Protein AF-A0A942N3X7-F1 (afdb_monomer)

Mean predicted aligned error: 10.41 Å

Sequence (113 aa):
MKVINKLSQVIVMTGIITAFLSVTLFAQVEEKSNDEMVKSMTDNLKQKILLSDEQAVSVRAILSEYVSNKNATNEDLKTAQQKVENLLDNKQIMKYNILKKEWWKNLKPVSKE

Radius of gyration: 21.86 Å; Cα contacts (8 Å, |Δi|>4): 55; chains: 1; bounding box: 47×24×69 Å

Structure (mmCIF, N/CA/C/O backbone):
data_AF-A0A942N3X7-F1
#
_entry.id   AF-A0A942N3X7-F1
#
loop_
_atom_site.group_PDB
_atom_site.id
_atom_site.type_symbol
_atom_site.label_atom_id
_atom_site.label_alt_id
_atom_site.label_comp_id
_atom_site.label_asym_id
_atom_site.label_entity_id
_atom_site.label_seq_id
_atom_site.pdbx_PDB_ins_code
_atom_site.Cartn_x
_atom_site.Cartn_y
_atom_site.Cartn_z
_atom_site.occupancy
_atom_site.B_iso_or_equiv
_atom_site.auth_seq_id
_atom_site.auth_comp_id
_atom_site.auth_asym_id
_atom_site.auth_atom_id
_atom_site.pdbx_PDB_model_num
ATOM 1 N N . MET A 1 1 ? 35.285 -4.166 -55.997 1.00 50.75 1 MET A N 1
ATOM 2 C CA . MET A 1 1 ? 35.117 -3.175 -54.903 1.00 50.75 1 MET A CA 1
ATOM 3 C C . MET A 1 1 ? 33.676 -2.951 -54.408 1.00 50.75 1 MET A C 1
ATOM 5 O O . MET A 1 1 ? 33.527 -2.436 -53.314 1.00 50.75 1 MET A O 1
ATOM 9 N N . LYS A 1 2 ? 32.603 -3.346 -55.124 1.00 49.19 2 LYS A N 1
ATOM 10 C CA . LYS A 1 2 ? 31.203 -3.111 -54.677 1.00 49.19 2 LYS A CA 1
ATOM 11 C C . LYS A 1 2 ? 30.690 -4.056 -53.569 1.00 49.19 2 LYS A C 1
ATOM 13 O O . LYS A 1 2 ? 29.768 -3.696 -52.848 1.00 49.19 2 LYS A O 1
ATOM 18 N N . VAL A 1 3 ? 31.275 -5.248 -53.428 1.00 51.12 3 VAL A N 1
ATOM 19 C CA . VAL A 1 3 ? 30.812 -6.293 -52.486 1.00 51.12 3 VAL A CA 1
ATOM 20 C C . VAL A 1 3 ? 31.155 -5.952 -51.030 1.00 51.12 3 VAL A C 1
ATOM 22 O O . VAL A 1 3 ? 30.348 -6.189 -50.139 1.00 51.12 3 VAL A O 1
ATOM 25 N N . ILE A 1 4 ? 32.302 -5.304 -50.804 1.00 51.88 4 ILE A N 1
ATOM 26 C CA . ILE A 1 4 ? 32.785 -4.917 -49.468 1.00 51.88 4 ILE A CA 1
ATOM 27 C C . ILE A 1 4 ? 31.853 -3.861 -48.844 1.00 51.88 4 ILE A C 1
ATOM 29 O O . ILE A 1 4 ? 31.504 -3.963 -47.674 1.00 51.88 4 ILE A O 1
ATOM 33 N N . ASN A 1 5 ? 31.342 -2.920 -49.650 1.00 58.16 5 ASN A N 1
ATOM 34 C CA . ASN A 1 5 ? 30.383 -1.908 -49.190 1.00 58.16 5 ASN A CA 1
ATOM 35 C C . ASN A 1 5 ? 29.019 -2.500 -48.799 1.00 58.16 5 ASN A C 1
ATOM 37 O O . ASN A 1 5 ? 28.412 -2.043 -47.835 1.00 58.16 5 ASN A O 1
ATOM 41 N N . LYS A 1 6 ? 28.547 -3.533 -49.516 1.00 58.50 6 LYS A N 1
ATOM 42 C CA . LYS A 1 6 ? 27.290 -4.220 -49.178 1.00 58.50 6 LYS A CA 1
ATOM 43 C C . LYS A 1 6 ? 27.421 -5.069 -47.911 1.00 58.50 6 LYS A C 1
ATOM 45 O O . LYS A 1 6 ? 26.506 -5.059 -47.098 1.00 58.50 6 LYS A O 1
ATOM 50 N N . LEU A 1 7 ? 28.552 -5.754 -47.711 1.00 59.97 7 LEU A N 1
ATOM 51 C CA . LEU A 1 7 ? 28.810 -6.511 -46.479 1.00 59.97 7 LEU A CA 1
ATOM 52 C C . LEU A 1 7 ? 28.931 -5.595 -45.254 1.00 59.97 7 LEU A C 1
ATOM 54 O O . LEU A 1 7 ? 28.308 -5.881 -44.235 1.00 59.97 7 LEU A O 1
ATOM 58 N N . SER A 1 8 ? 29.649 -4.471 -45.362 1.00 60.78 8 SER A N 1
ATOM 59 C CA . SER A 1 8 ? 29.720 -3.485 -44.274 1.00 60.78 8 SER A CA 1
ATOM 60 C C . SER A 1 8 ? 28.352 -2.881 -43.948 1.00 60.78 8 SER A C 1
ATOM 62 O O . SER A 1 8 ? 28.025 -2.739 -42.774 1.00 60.78 8 SER A O 1
ATOM 64 N N . GLN A 1 9 ? 27.512 -2.589 -44.951 1.00 60.91 9 GLN A N 1
ATOM 65 C CA . GLN A 1 9 ? 26.136 -2.138 -44.708 1.00 60.91 9 GLN A CA 1
ATOM 66 C C . GLN A 1 9 ? 25.292 -3.189 -43.982 1.00 60.91 9 GLN A C 1
ATOM 68 O O . GLN A 1 9 ? 24.577 -2.829 -43.053 1.00 60.91 9 GLN A O 1
ATOM 73 N N . VAL A 1 10 ? 25.389 -4.468 -44.360 1.00 65.62 10 VAL A N 1
ATOM 74 C CA . VAL A 1 10 ? 24.653 -5.554 -43.692 1.00 65.62 10 VAL A CA 1
ATOM 75 C C . VAL A 1 10 ? 25.114 -5.714 -42.244 1.00 65.62 10 VAL A C 1
ATOM 77 O O . VAL A 1 10 ? 24.273 -5.787 -41.360 1.00 65.62 10 VAL A O 1
ATOM 80 N N . ILE A 1 11 ? 26.422 -5.691 -41.968 1.00 66.81 11 ILE A N 1
ATOM 81 C CA . ILE A 1 11 ? 26.953 -5.807 -40.597 1.00 66.81 11 ILE A CA 1
ATOM 82 C C . ILE A 1 11 ? 26.478 -4.643 -39.714 1.00 66.81 11 ILE A C 1
ATOM 84 O O . ILE A 1 11 ? 26.049 -4.868 -38.583 1.00 66.81 11 ILE A O 1
ATOM 88 N N . VAL A 1 12 ? 26.489 -3.412 -40.239 1.00 63.69 12 VAL A N 1
ATOM 89 C CA . VAL A 1 12 ? 25.982 -2.229 -39.523 1.00 63.69 12 VAL A CA 1
ATOM 90 C C . VAL A 1 12 ? 24.471 -2.331 -39.284 1.00 63.69 12 VAL A C 1
ATOM 92 O O . VAL A 1 12 ? 24.015 -2.054 -38.177 1.00 63.69 12 VAL A O 1
ATOM 95 N N . MET A 1 13 ? 23.691 -2.790 -40.268 1.00 60.34 13 MET A N 1
ATOM 96 C CA . MET A 1 13 ? 22.243 -2.992 -40.112 1.00 60.34 13 MET A CA 1
ATOM 97 C C . MET A 1 13 ? 21.923 -4.045 -39.044 1.00 60.34 13 MET A C 1
ATOM 99 O O . MET A 1 13 ? 21.083 -3.806 -38.179 1.00 60.34 13 MET A O 1
ATOM 103 N N . THR A 1 14 ? 22.621 -5.184 -39.063 1.00 61.59 14 THR A N 1
ATOM 104 C CA . THR A 1 14 ? 22.427 -6.259 -38.082 1.00 61.59 14 THR A CA 1
ATOM 105 C C . THR A 1 14 ? 22.821 -5.807 -36.675 1.00 61.59 14 THR A C 1
ATOM 107 O O . THR A 1 14 ? 22.115 -6.131 -35.725 1.00 61.59 14 THR A O 1
ATOM 110 N N . GLY A 1 15 ? 23.889 -5.008 -36.540 1.00 61.12 15 GLY A N 1
ATOM 111 C CA . GLY A 1 15 ? 24.311 -4.419 -35.264 1.00 61.12 15 GLY A CA 1
ATOM 112 C C . GLY A 1 15 ? 23.307 -3.420 -34.676 1.00 61.12 15 GLY A C 1
ATOM 113 O O . GLY A 1 15 ? 23.095 -3.395 -33.466 1.00 61.12 15 GLY A O 1
ATOM 114 N N . ILE A 1 16 ? 22.638 -2.625 -35.518 1.00 62.47 16 ILE A N 1
ATOM 115 C CA . ILE A 1 16 ? 21.587 -1.693 -35.073 1.00 62.47 16 ILE A CA 1
ATOM 116 C C . ILE A 1 16 ? 20.346 -2.462 -34.596 1.00 62.47 16 ILE A C 1
ATOM 118 O O . ILE A 1 16 ? 19.764 -2.115 -33.569 1.00 62.47 16 ILE A O 1
ATOM 122 N N . ILE A 1 17 ? 19.963 -3.535 -35.296 1.00 61.53 17 ILE A N 1
ATOM 123 C CA . ILE A 1 17 ? 18.806 -4.366 -34.930 1.00 61.53 17 ILE A CA 1
ATOM 124 C C . ILE A 1 17 ? 19.040 -5.081 -33.590 1.00 61.53 17 ILE A C 1
ATOM 126 O O . ILE A 1 17 ? 18.157 -5.071 -32.732 1.00 61.53 17 ILE A O 1
ATOM 130 N N . THR A 1 18 ? 20.228 -5.652 -33.362 1.00 60.66 18 THR A N 1
ATOM 131 C CA . THR A 1 18 ? 20.554 -6.299 -32.078 1.00 60.66 18 THR A CA 1
ATOM 132 C C . THR A 1 18 ? 20.656 -5.302 -30.925 1.00 60.66 18 THR A C 1
ATOM 134 O O . THR A 1 18 ? 20.185 -5.606 -29.826 1.00 60.66 18 THR A O 1
ATOM 137 N N . ALA A 1 19 ? 21.177 -4.093 -31.1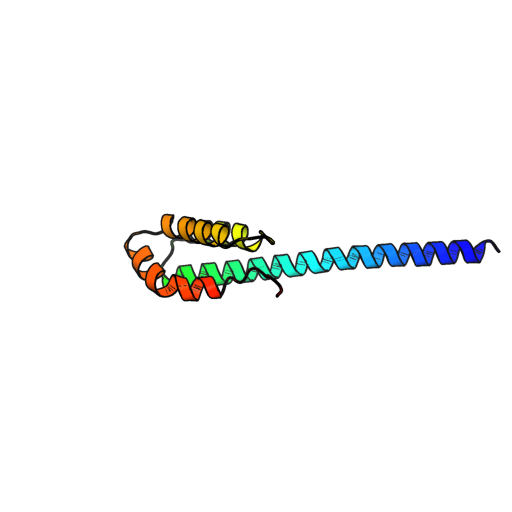59 1.00 60.19 19 ALA A N 1
ATOM 138 C CA . ALA A 1 19 ? 21.188 -3.037 -30.147 1.00 60.19 19 ALA A CA 1
ATOM 139 C C . ALA A 1 19 ? 19.758 -2.619 -29.749 1.00 60.19 19 ALA A C 1
ATOM 141 O O . ALA A 1 19 ? 19.455 -2.535 -28.558 1.00 60.19 19 ALA A O 1
ATOM 142 N N . PHE A 1 20 ? 18.851 -2.452 -30.718 1.00 58.38 20 PHE A N 1
ATOM 143 C CA . PHE A 1 20 ? 17.460 -2.063 -30.454 1.00 58.38 20 PHE A CA 1
ATOM 144 C C . PHE A 1 20 ? 16.672 -3.154 -29.704 1.00 58.38 20 PHE A C 1
ATOM 146 O O . PHE A 1 20 ? 15.932 -2.853 -28.767 1.00 58.38 20 PHE A O 1
ATOM 153 N N . LEU A 1 21 ? 16.888 -4.431 -30.046 1.00 57.69 21 LEU A N 1
ATOM 154 C CA . LEU A 1 21 ? 16.286 -5.571 -29.343 1.00 57.69 21 LEU A CA 1
ATOM 155 C C . LEU A 1 21 ? 16.704 -5.630 -27.870 1.00 57.69 21 LEU A C 1
ATOM 157 O O . LEU A 1 21 ? 15.857 -5.855 -27.006 1.00 57.69 21 LEU A O 1
ATOM 161 N N . SER A 1 22 ? 17.978 -5.369 -27.565 1.00 56.25 22 SER A N 1
ATOM 162 C CA . SER A 1 22 ? 18.468 -5.434 -26.184 1.00 56.25 22 SER A CA 1
ATOM 163 C C . SER A 1 22 ? 17.777 -4.421 -25.258 1.00 56.25 22 SER A C 1
ATOM 165 O O . SER A 1 22 ? 17.333 -4.800 -24.177 1.00 56.25 22 SER A O 1
ATOM 167 N N . VAL A 1 23 ? 17.561 -3.176 -25.704 1.00 60.19 23 VAL A N 1
ATOM 168 C CA . VAL A 1 23 ? 16.887 -2.128 -24.911 1.00 60.19 23 VAL A CA 1
ATOM 169 C C . VAL A 1 23 ? 15.439 -2.510 -24.576 1.00 60.19 23 VAL A C 1
ATOM 171 O O . VAL A 1 23 ? 14.995 -2.315 -23.445 1.00 60.19 23 VAL A O 1
ATOM 174 N N . THR A 1 24 ? 14.710 -3.104 -25.527 1.00 57.81 24 THR A N 1
ATOM 175 C CA . THR A 1 24 ? 13.306 -3.504 -25.305 1.00 57.81 24 THR A CA 1
ATOM 176 C C . THR A 1 24 ? 13.149 -4.680 -24.340 1.00 57.81 24 THR A C 1
ATOM 178 O O . THR A 1 24 ? 12.145 -4.756 -23.633 1.00 57.81 24 THR A O 1
ATOM 181 N N . LEU A 1 25 ? 14.135 -5.579 -24.274 1.00 58.88 25 LEU A N 1
ATOM 182 C CA . LEU A 1 25 ? 14.111 -6.725 -23.363 1.00 58.88 25 LEU A CA 1
ATOM 183 C C . LEU A 1 25 ? 14.347 -6.300 -21.909 1.00 58.88 25 LEU A C 1
ATOM 185 O O . LEU A 1 25 ? 13.661 -6.792 -21.017 1.00 58.88 25 LEU A O 1
ATOM 189 N N . PHE A 1 26 ? 15.258 -5.355 -21.661 1.00 60.28 26 PHE A N 1
ATOM 190 C CA . PHE A 1 26 ? 15.521 -4.871 -20.301 1.00 60.28 26 PHE A CA 1
ATOM 191 C C . PHE A 1 26 ? 14.321 -4.130 -19.695 1.00 60.28 26 PHE A C 1
ATOM 193 O O . PHE A 1 26 ? 14.022 -4.330 -18.520 1.00 60.28 26 PHE A O 1
ATOM 200 N N . ALA A 1 27 ? 13.590 -3.346 -20.496 1.00 60.28 27 ALA A N 1
ATOM 201 C CA . ALA A 1 27 ? 12.387 -2.650 -20.034 1.00 60.28 27 ALA A CA 1
ATOM 202 C C . ALA A 1 27 ? 11.275 -3.623 -19.589 1.00 60.28 27 ALA A C 1
ATOM 204 O O . ALA A 1 27 ? 10.671 -3.432 -18.537 1.00 60.28 27 ALA A O 1
ATOM 205 N N . GLN A 1 28 ? 11.051 -4.708 -20.341 1.00 61.31 28 GLN A N 1
ATOM 206 C CA . GLN A 1 28 ? 10.025 -5.710 -20.010 1.00 61.31 28 GLN A CA 1
ATOM 207 C C . GLN A 1 28 ? 10.367 -6.540 -18.764 1.00 61.31 28 GLN A C 1
ATOM 209 O O . GLN A 1 28 ? 9.469 -7.001 -18.058 1.00 61.31 28 GLN A O 1
ATOM 214 N N . VAL A 1 29 ? 11.657 -6.764 -18.496 1.00 63.19 29 VAL A N 1
ATOM 215 C CA . VAL A 1 29 ? 12.112 -7.470 -17.287 1.00 63.19 29 VAL A CA 1
ATOM 216 C C . VAL A 1 29 ? 11.896 -6.605 -16.040 1.00 63.19 29 VAL A C 1
ATOM 218 O O . VAL A 1 29 ? 11.415 -7.110 -15.027 1.00 63.19 29 VAL A O 1
ATOM 221 N N . GLU A 1 30 ? 12.192 -5.306 -16.122 1.00 65.69 30 GLU A N 1
ATOM 222 C CA . GLU A 1 30 ? 11.976 -4.348 -15.028 1.00 65.69 30 GLU A CA 1
ATOM 223 C C . GLU A 1 30 ? 10.482 -4.200 -14.688 1.00 65.69 30 GLU A C 1
ATOM 225 O O . GLU A 1 30 ? 10.099 -4.260 -13.521 1.00 65.69 30 GLU A O 1
ATOM 230 N N . GLU A 1 31 ? 9.619 -4.092 -15.702 1.00 65.56 31 GLU A N 1
ATOM 231 C CA . GLU A 1 31 ? 8.168 -3.958 -15.522 1.00 65.56 31 GLU A CA 1
ATOM 232 C C . GLU A 1 31 ? 7.542 -5.183 -14.835 1.00 65.56 31 GLU A C 1
ATOM 234 O O . GLU A 1 31 ? 6.782 -5.039 -13.875 1.00 65.56 31 GLU A O 1
ATOM 239 N N . LYS A 1 32 ? 7.919 -6.400 -15.254 1.00 71.19 32 LYS A N 1
ATOM 240 C CA . LYS A 1 32 ? 7.454 -7.644 -14.614 1.00 71.19 32 LYS A CA 1
ATOM 241 C C . LYS A 1 32 ? 7.916 -7.761 -13.164 1.00 71.19 32 LYS A C 1
ATOM 243 O O . LYS A 1 32 ? 7.129 -8.143 -12.302 1.00 71.19 32 LYS A O 1
ATOM 248 N N . SER A 1 33 ? 9.170 -7.397 -12.890 1.00 77.62 33 SER A N 1
ATOM 249 C CA . SER A 1 33 ? 9.717 -7.396 -11.529 1.00 77.62 33 SER A CA 1
ATOM 250 C C . SER A 1 33 ? 8.953 -6.433 -10.614 1.00 77.62 33 SER A C 1
ATOM 252 O O . SER A 1 33 ? 8.679 -6.757 -9.456 1.00 77.62 33 SER A O 1
ATOM 254 N N . ASN A 1 34 ? 8.585 -5.257 -11.126 1.00 84.75 34 ASN A N 1
ATOM 255 C CA . ASN A 1 34 ? 7.818 -4.273 -10.371 1.00 84.75 34 ASN A CA 1
ATOM 256 C C . ASN A 1 34 ? 6.389 -4.756 -10.085 1.00 84.75 34 ASN A C 1
ATOM 258 O O . ASN A 1 34 ? 5.922 -4.599 -8.957 1.00 84.75 34 ASN A O 1
ATOM 262 N N . ASP A 1 35 ? 5.709 -5.382 -11.052 1.00 87.69 35 ASP A N 1
ATOM 263 C CA . ASP A 1 35 ? 4.351 -5.902 -10.839 1.00 87.69 35 ASP A CA 1
ATOM 264 C C . ASP A 1 35 ? 4.311 -7.028 -9.792 1.00 87.69 35 ASP A C 1
ATOM 266 O O . ASP A 1 35 ? 3.457 -7.020 -8.902 1.00 87.69 35 ASP A O 1
ATOM 270 N N . GLU A 1 36 ? 5.268 -7.961 -9.831 1.00 90.38 36 GLU A N 1
ATOM 271 C CA . GLU A 1 36 ? 5.367 -9.032 -8.832 1.00 90.38 36 GLU A CA 1
ATOM 272 C C . GLU A 1 36 ? 5.635 -8.487 -7.423 1.00 90.38 36 GLU A C 1
ATOM 274 O O . GLU A 1 36 ? 4.987 -8.911 -6.458 1.00 90.38 36 GLU A O 1
ATOM 279 N N . MET A 1 37 ? 6.539 -7.508 -7.298 1.00 91.25 37 MET A N 1
ATOM 280 C CA . MET A 1 37 ? 6.817 -6.829 -6.030 1.00 91.25 37 MET A CA 1
ATOM 281 C C . MET A 1 37 ? 5.568 -6.115 -5.499 1.00 91.25 37 MET A C 1
ATOM 283 O O . MET A 1 37 ? 5.195 -6.303 -4.339 1.00 91.25 37 MET A O 1
ATOM 287 N N . VAL A 1 38 ? 4.898 -5.321 -6.341 1.00 94.31 38 VAL A N 1
ATOM 288 C CA . VAL A 1 38 ? 3.688 -4.572 -5.970 1.00 94.31 38 VAL A CA 1
ATOM 289 C C . VAL A 1 38 ? 2.566 -5.520 -5.550 1.00 94.31 38 VAL A C 1
ATOM 291 O O . VAL A 1 38 ? 1.912 -5.289 -4.527 1.00 94.31 38 VAL A O 1
ATOM 294 N N . LYS A 1 39 ? 2.369 -6.620 -6.282 1.00 94.75 39 LYS A N 1
ATOM 295 C CA . LYS A 1 39 ? 1.405 -7.662 -5.922 1.00 94.75 39 LYS A CA 1
ATOM 296 C C . LYS A 1 39 ? 1.722 -8.266 -4.554 1.00 94.75 39 LYS A C 1
ATOM 298 O O . LYS A 1 39 ? 0.858 -8.267 -3.684 1.00 94.75 39 LYS A O 1
ATOM 303 N N 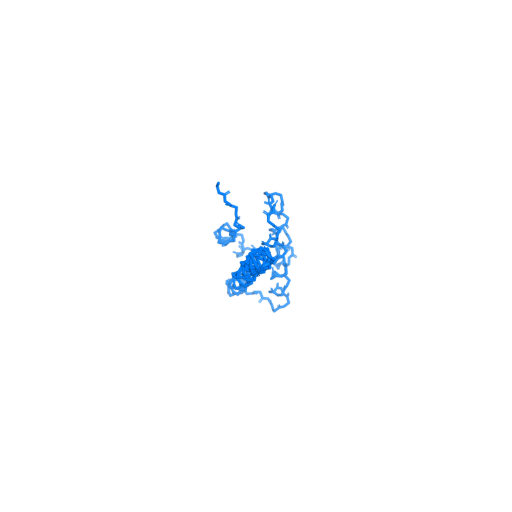. SER A 1 40 ? 2.958 -8.719 -4.345 1.00 94.75 40 SER A N 1
ATOM 304 C CA . SER A 1 40 ? 3.399 -9.327 -3.083 1.00 94.75 40 SER A CA 1
ATOM 305 C C . SER A 1 40 ? 3.225 -8.377 -1.893 1.00 94.75 40 SER A C 1
ATOM 307 O O . SER A 1 40 ? 2.703 -8.760 -0.845 1.00 94.75 40 SER A O 1
ATOM 309 N N . MET A 1 41 ? 3.584 -7.104 -2.070 1.00 94.88 41 MET A N 1
ATOM 310 C CA . MET A 1 41 ? 3.426 -6.067 -1.050 1.00 94.88 41 MET A CA 1
ATOM 311 C C . MET A 1 41 ? 1.961 -5.792 -0.711 1.00 94.88 41 MET A C 1
ATOM 313 O O . MET A 1 41 ? 1.620 -5.645 0.468 1.00 94.88 41 MET A O 1
ATOM 317 N N . THR A 1 42 ? 1.098 -5.761 -1.728 1.00 96.88 42 THR A N 1
ATOM 318 C CA . THR A 1 42 ? -0.350 -5.594 -1.563 1.00 96.88 42 THR A CA 1
ATOM 319 C C . THR A 1 42 ? -0.952 -6.787 -0.825 1.00 96.88 42 THR A C 1
ATOM 321 O O . THR A 1 42 ? -1.677 -6.595 0.151 1.00 96.88 42 THR A O 1
ATOM 324 N N . ASP A 1 43 ? -0.610 -8.013 -1.227 1.00 96.81 43 ASP A N 1
ATOM 325 C CA . ASP A 1 43 ? -1.091 -9.245 -0.595 1.00 96.81 43 ASP A CA 1
ATOM 326 C C . ASP A 1 43 ? -0.625 -9.336 0.868 1.00 96.81 43 ASP A C 1
ATOM 328 O O . ASP A 1 43 ? -1.409 -9.669 1.761 1.00 96.81 43 ASP A O 1
ATOM 332 N N . ASN A 1 44 ? 0.629 -8.960 1.142 1.00 96.00 44 ASN A N 1
ATOM 333 C CA . ASN A 1 44 ? 1.170 -8.889 2.497 1.00 96.00 44 ASN A CA 1
ATOM 334 C C . ASN A 1 44 ? 0.394 -7.897 3.369 1.00 96.00 44 ASN A C 1
ATOM 336 O O . ASN A 1 44 ? 0.018 -8.231 4.497 1.00 96.00 44 ASN A O 1
ATOM 340 N N . LEU A 1 45 ? 0.130 -6.692 2.853 1.00 96.44 45 LEU A N 1
ATOM 341 C CA . LEU A 1 45 ? -0.626 -5.688 3.591 1.00 96.44 45 LEU A CA 1
ATOM 342 C C . LEU A 1 45 ? -2.063 -6.161 3.823 1.00 96.44 45 LEU A C 1
ATOM 344 O O . LEU A 1 45 ? -2.537 -6.129 4.960 1.00 96.44 45 LEU A O 1
ATOM 348 N N . LYS A 1 46 ? -2.715 -6.691 2.782 1.00 97.38 46 LYS A N 1
ATOM 349 C CA . LYS A 1 46 ? -4.063 -7.261 2.853 1.00 97.38 46 LYS A CA 1
ATOM 350 C C . LYS A 1 46 ? -4.182 -8.288 3.969 1.00 97.38 46 LYS A C 1
ATOM 352 O O . LYS A 1 46 ? -5.091 -8.180 4.785 1.00 97.38 46 LYS A O 1
ATOM 357 N N . GLN A 1 47 ? -3.248 -9.232 4.060 1.00 96.69 47 GLN A N 1
ATOM 358 C CA . GLN A 1 47 ? -3.251 -10.250 5.112 1.00 96.69 47 GLN A CA 1
ATOM 359 C C . GLN A 1 47 ? -2.994 -9.661 6.507 1.00 96.69 47 GLN A C 1
ATOM 361 O O . GLN A 1 47 ? -3.636 -10.066 7.475 1.00 96.69 47 GLN A O 1
ATOM 366 N N . LYS A 1 48 ? -2.075 -8.695 6.634 1.00 95.50 48 LYS A N 1
ATOM 367 C CA . LYS A 1 48 ? -1.689 -8.130 7.939 1.00 95.50 48 LYS A CA 1
ATOM 368 C C . LYS A 1 48 ? -2.749 -7.215 8.545 1.00 95.50 48 LYS A C 1
ATOM 370 O O . LYS A 1 48 ? -2.965 -7.258 9.759 1.00 95.50 48 LYS A O 1
ATOM 375 N N . ILE A 1 49 ? -3.399 -6.382 7.731 1.00 96.75 49 ILE A N 1
ATOM 376 C CA . ILE A 1 49 ? -4.382 -5.405 8.224 1.00 96.75 49 ILE A CA 1
ATOM 377 C C . ILE A 1 49 ? -5.823 -5.727 7.844 1.00 96.75 49 ILE A C 1
ATOM 379 O O . ILE A 1 49 ? -6.712 -5.037 8.325 1.00 96.75 49 ILE A O 1
ATOM 383 N N . LEU A 1 50 ? -6.059 -6.830 7.125 1.00 96.44 50 LEU A N 1
ATOM 384 C CA . LEU A 1 50 ? -7.380 -7.277 6.670 1.00 96.44 50 LEU A CA 1
ATOM 385 C C . LEU A 1 50 ? -8.023 -6.248 5.733 1.00 96.44 50 LEU A C 1
ATOM 387 O O . LEU A 1 50 ? -9.107 -5.740 6.012 1.00 96.44 50 LEU A O 1
ATOM 391 N N . LEU A 1 51 ? -7.324 -5.916 4.645 1.00 97.62 51 LEU A N 1
ATOM 392 C CA . LEU A 1 51 ? -7.900 -5.079 3.590 1.00 97.62 51 LEU A CA 1
ATOM 393 C C . LEU A 1 51 ? -9.049 -5.815 2.896 1.00 97.62 51 LEU A C 1
ATOM 395 O O . LEU A 1 51 ? -8.951 -7.020 2.640 1.00 97.62 51 LEU A O 1
ATOM 399 N N . SER A 1 52 ? -10.097 -5.078 2.532 1.00 97.81 52 SER A N 1
ATOM 400 C CA . SER A 1 52 ? -11.079 -5.558 1.561 1.00 97.81 52 SER A CA 1
ATOM 401 C C . SER A 1 52 ? -10.433 -5.723 0.181 1.00 97.81 52 SER A C 1
ATOM 403 O O . SER A 1 52 ? -9.350 -5.196 -0.090 1.00 97.81 52 SER A O 1
ATOM 405 N N . ASP A 1 53 ? -11.100 -6.447 -0.717 1.00 97.12 53 ASP A N 1
ATOM 406 C CA . ASP A 1 53 ? -10.625 -6.596 -2.096 1.00 97.12 53 ASP A CA 1
ATOM 407 C C . ASP A 1 53 ? -10.527 -5.242 -2.812 1.00 97.12 53 ASP A C 1
ATOM 409 O O . ASP A 1 53 ? -9.542 -4.974 -3.494 1.00 97.12 53 ASP A O 1
ATOM 413 N N . GLU A 1 54 ? -11.491 -4.349 -2.588 1.00 97.56 54 GLU A N 1
ATOM 414 C CA . GLU A 1 54 ? -11.511 -3.000 -3.162 1.00 97.56 54 GLU A CA 1
ATOM 415 C C . GLU A 1 54 ? -10.364 -2.120 -2.639 1.00 97.56 54 GLU A C 1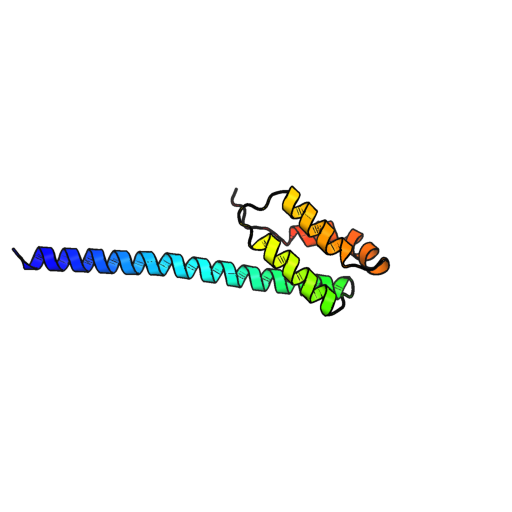
ATOM 417 O O . GLU A 1 54 ? -9.671 -1.450 -3.414 1.00 97.56 54 GLU A O 1
ATOM 422 N N . GLN A 1 55 ? -10.103 -2.171 -1.328 1.00 97.69 55 GLN A N 1
ATOM 423 C CA . GLN A 1 55 ? -8.962 -1.482 -0.729 1.00 97.69 55 GLN A CA 1
ATOM 424 C C . GLN A 1 55 ? -7.646 -2.040 -1.275 1.00 97.69 55 GLN A C 1
ATOM 426 O O . GLN A 1 55 ? -6.745 -1.271 -1.597 1.00 97.69 55 GLN A O 1
ATOM 431 N N . ALA A 1 56 ? -7.531 -3.363 -1.424 1.00 97.56 56 ALA A N 1
ATOM 432 C CA . ALA A 1 56 ? -6.339 -3.996 -1.978 1.00 97.56 56 ALA A CA 1
ATOM 433 C C . ALA A 1 56 ? -6.091 -3.575 -3.437 1.00 97.56 56 ALA A C 1
ATOM 435 O O . ALA A 1 56 ? -4.954 -3.272 -3.793 1.00 97.56 56 ALA A O 1
ATOM 436 N N . VAL A 1 57 ? -7.137 -3.482 -4.265 1.00 98.06 57 VAL A N 1
ATOM 437 C CA . VAL A 1 57 ? -7.035 -2.959 -5.640 1.00 98.06 57 VAL A CA 1
ATOM 438 C C . VAL A 1 57 ? -6.532 -1.514 -5.640 1.00 98.06 57 VAL A C 1
ATOM 440 O O . VAL A 1 57 ? -5.597 -1.188 -6.371 1.00 98.06 57 VAL A O 1
ATOM 443 N N . SER A 1 58 ? -7.096 -0.663 -4.782 1.00 98.00 58 SER A N 1
ATOM 444 C CA . SER A 1 58 ? -6.703 0.749 -4.683 1.00 98.00 58 SER A CA 1
ATOM 445 C C . SER A 1 58 ? -5.267 0.921 -4.174 1.00 98.00 58 SER A C 1
ATOM 447 O O . SER A 1 58 ? -4.500 1.703 -4.733 1.00 98.00 58 SER A O 1
ATOM 449 N N . VAL A 1 59 ? -4.861 0.141 -3.166 1.00 97.75 59 VAL A N 1
ATOM 450 C CA . VAL A 1 59 ? -3.472 0.103 -2.681 1.00 97.75 59 VAL A CA 1
ATOM 451 C C . VAL A 1 59 ? -2.529 -0.328 -3.797 1.00 97.75 59 VAL A C 1
ATOM 453 O O . VAL A 1 59 ? -1.508 0.325 -4.005 1.00 97.75 59 VAL A O 1
ATOM 456 N N . ARG A 1 60 ? -2.874 -1.378 -4.552 1.00 97.12 60 ARG A N 1
ATOM 457 C CA . ARG A 1 60 ? -2.053 -1.849 -5.672 1.00 97.12 60 ARG A CA 1
ATOM 458 C C . ARG A 1 60 ? -1.827 -0.743 -6.699 1.00 97.12 60 ARG A C 1
ATOM 460 O O . ARG A 1 60 ? -0.694 -0.542 -7.117 1.00 97.12 60 ARG A O 1
ATOM 467 N N . ALA A 1 61 ? -2.876 -0.001 -7.052 1.00 96.94 61 ALA A N 1
ATOM 468 C CA . ALA A 1 61 ? -2.783 1.112 -7.993 1.00 96.94 61 ALA A CA 1
ATOM 469 C C . ALA A 1 61 ? -1.836 2.219 -7.494 1.00 96.94 61 ALA A C 1
ATOM 471 O O . ALA A 1 61 ? -0.974 2.666 -8.249 1.00 96.94 61 ALA A O 1
ATOM 472 N N . ILE A 1 62 ? -1.934 2.603 -6.214 1.00 96.69 62 ILE A N 1
ATOM 473 C CA . ILE A 1 62 ? -1.041 3.603 -5.598 1.00 96.69 62 ILE A CA 1
ATOM 474 C C . ILE A 1 62 ? 0.418 3.130 -5.627 1.00 96.69 62 ILE A C 1
ATOM 476 O O . ILE A 1 62 ? 1.321 3.903 -5.948 1.00 96.69 62 ILE A O 1
ATOM 480 N N . LEU A 1 63 ? 0.664 1.860 -5.297 1.00 94.81 63 LEU A N 1
ATOM 481 C CA . LEU A 1 63 ? 2.010 1.291 -5.305 1.00 94.81 63 LEU A CA 1
ATOM 482 C C . LEU A 1 63 ? 2.588 1.203 -6.719 1.00 94.81 63 LEU A C 1
ATOM 484 O O . LEU A 1 63 ? 3.749 1.552 -6.915 1.00 94.81 63 LEU A O 1
ATOM 488 N N . SER A 1 64 ? 1.790 0.782 -7.702 1.00 93.38 64 SER A N 1
ATOM 489 C CA . SER A 1 64 ? 2.193 0.762 -9.110 1.00 93.38 64 SER A CA 1
ATOM 490 C C . SER A 1 64 ? 2.543 2.160 -9.620 1.00 93.38 64 SER A C 1
ATOM 492 O O . SER A 1 64 ? 3.569 2.313 -10.278 1.00 93.38 64 SER A O 1
ATOM 494 N N . GLU A 1 65 ? 1.742 3.180 -9.291 1.00 92.50 65 GLU A N 1
ATOM 495 C CA . GLU A 1 65 ? 2.019 4.584 -9.632 1.00 92.50 65 GLU A CA 1
ATOM 496 C C . GLU A 1 65 ? 3.364 5.035 -9.040 1.00 92.50 65 GLU A C 1
ATOM 498 O 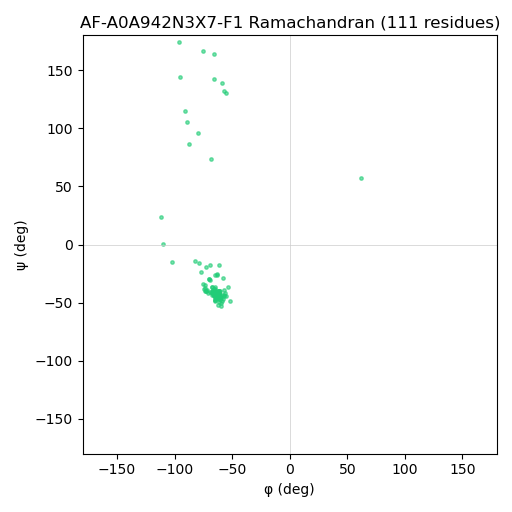O . GLU A 1 65 ? 4.216 5.561 -9.756 1.00 92.50 65 GLU A O 1
ATOM 503 N N . TYR A 1 66 ? 3.589 4.759 -7.751 1.00 91.50 66 TYR A N 1
ATOM 504 C CA . TYR A 1 66 ? 4.815 5.144 -7.054 1.00 91.50 66 TYR A CA 1
ATOM 505 C C . TYR A 1 66 ? 6.062 4.442 -7.614 1.00 91.50 66 TYR A C 1
ATOM 507 O O . TYR A 1 66 ? 7.056 5.098 -7.915 1.00 91.50 66 TYR A O 1
ATOM 515 N N . VAL A 1 67 ? 6.012 3.119 -7.793 1.00 89.56 67 VAL A N 1
ATOM 516 C CA . VAL A 1 67 ? 7.158 2.317 -8.262 1.00 89.56 67 VAL A CA 1
ATOM 517 C C . VAL A 1 67 ? 7.484 2.588 -9.734 1.00 89.56 67 VAL A C 1
ATOM 519 O O . VAL A 1 67 ? 8.645 2.508 -10.131 1.00 89.56 67 VAL A O 1
ATOM 522 N N . SER A 1 68 ? 6.488 2.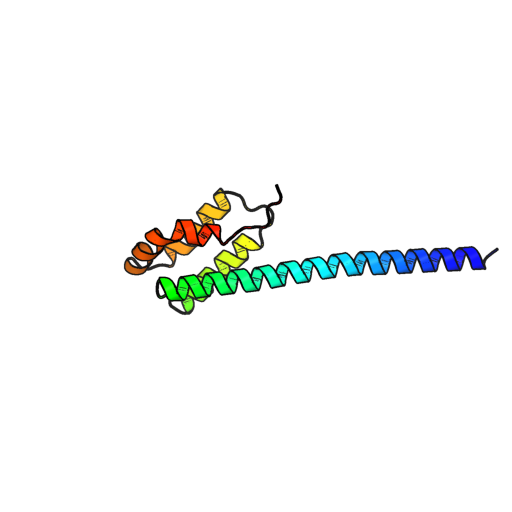948 -10.548 1.00 88.06 68 SER A N 1
ATOM 523 C CA . SER A 1 68 ? 6.708 3.293 -11.961 1.00 88.06 68 SER A CA 1
ATOM 524 C C . SER A 1 68 ? 7.385 4.657 -12.140 1.00 88.06 68 SER A C 1
ATOM 526 O O . SER A 1 68 ? 7.974 4.920 -13.192 1.00 88.06 68 SER A O 1
ATOM 528 N N . ASN A 1 69 ? 7.341 5.530 -11.126 1.00 88.06 69 ASN A N 1
ATOM 529 C CA . ASN A 1 69 ? 8.024 6.818 -11.158 1.00 88.06 69 ASN A CA 1
ATOM 530 C C . ASN A 1 69 ? 9.520 6.655 -10.833 1.00 88.06 69 ASN A C 1
ATOM 532 O O . ASN A 1 69 ? 9.942 6.683 -9.678 1.00 88.06 69 ASN A O 1
ATOM 536 N N . LYS A 1 70 ? 10.348 6.553 -11.879 1.00 82.56 70 LYS A N 1
ATOM 537 C CA . LYS A 1 70 ? 11.813 6.400 -11.764 1.00 82.56 70 LYS A CA 1
ATOM 538 C C . LYS A 1 70 ? 12.523 7.571 -11.069 1.00 82.56 70 LYS A C 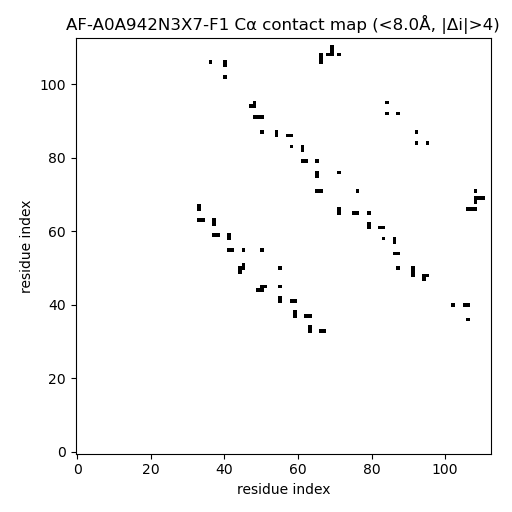1
ATOM 540 O O . LYS A 1 70 ? 13.653 7.402 -10.626 1.00 82.56 70 LYS A O 1
ATOM 545 N N . ASN A 1 71 ? 11.868 8.729 -10.962 1.00 86.69 71 ASN A N 1
ATOM 546 C CA . ASN A 1 71 ? 12.387 9.927 -10.298 1.00 86.69 71 ASN A CA 1
ATOM 547 C C . ASN A 1 71 ? 11.608 10.252 -9.014 1.00 86.69 71 ASN A C 1
ATOM 549 O O . ASN A 1 71 ? 11.562 11.412 -8.605 1.00 86.69 71 ASN A O 1
ATOM 553 N N . ALA A 1 72 ? 10.959 9.252 -8.406 1.00 86.06 72 ALA A N 1
ATOM 554 C CA . ALA A 1 72 ? 10.181 9.441 -7.192 1.00 86.06 72 ALA A CA 1
ATOM 555 C C . ALA A 1 72 ? 11.024 10.077 -6.079 1.00 86.06 72 ALA A C 1
ATOM 557 O O . ALA A 1 72 ? 12.119 9.625 -5.740 1.00 86.06 72 ALA A O 1
ATOM 558 N N . THR A 1 73 ? 10.476 11.128 -5.489 1.00 89.69 73 THR A N 1
ATOM 559 C CA . THR A 1 73 ? 11.073 11.879 -4.393 1.00 89.69 73 THR A CA 1
ATOM 560 C C . THR A 1 73 ? 10.541 11.404 -3.040 1.00 89.69 73 THR A C 1
ATOM 562 O O . THR A 1 73 ? 9.594 10.619 -2.929 1.00 89.69 73 THR A O 1
ATOM 565 N N . ASN A 1 74 ? 11.115 11.943 -1.963 1.00 89.19 74 ASN A N 1
ATOM 566 C CA . ASN A 1 74 ? 10.570 11.751 -0.620 1.00 89.19 74 ASN A CA 1
ATOM 567 C C . ASN A 1 74 ? 9.161 12.351 -0.457 1.00 89.19 74 ASN A C 1
ATOM 569 O O . ASN A 1 74 ? 8.405 11.882 0.394 1.00 89.19 74 ASN A O 1
ATOM 573 N N . GLU A 1 75 ? 8.793 13.376 -1.233 1.00 92.38 75 GLU A N 1
ATOM 574 C CA . GLU A 1 75 ? 7.432 13.929 -1.205 1.00 92.38 75 GLU A CA 1
ATOM 575 C C . GLU A 1 75 ? 6.433 13.000 -1.896 1.00 92.38 75 GLU A C 1
ATOM 577 O O . GLU A 1 75 ? 5.335 12.790 -1.376 1.00 92.38 75 GLU A O 1
ATOM 582 N N . ASP A 1 76 ? 6.840 12.353 -2.989 1.00 91.50 76 ASP A N 1
ATOM 583 C CA . ASP A 1 76 ? 6.026 11.336 -3.663 1.00 91.50 76 ASP A CA 1
ATOM 584 C C . ASP A 1 76 ? 5.768 10.140 -2.741 1.00 91.50 76 ASP A C 1
ATOM 586 O O . ASP A 1 76 ? 4.641 9.650 -2.655 1.00 91.50 76 ASP A O 1
ATOM 590 N N . LEU A 1 77 ? 6.782 9.720 -1.973 1.00 92.06 77 LEU A N 1
ATOM 591 C CA . LEU A 1 77 ? 6.630 8.667 -0.967 1.00 92.06 77 LEU A CA 1
ATOM 592 C C . LEU A 1 77 ? 5.622 9.062 0.119 1.00 92.06 77 LEU A C 1
ATOM 594 O O . LEU A 1 77 ? 4.742 8.271 0.457 1.00 92.06 77 LEU A O 1
ATOM 598 N N . LYS A 1 78 ? 5.725 10.279 0.666 1.00 93.81 78 LYS A N 1
ATOM 599 C CA . LYS A 1 78 ? 4.768 10.776 1.671 1.00 93.81 78 LYS A CA 1
ATOM 600 C C . LYS A 1 78 ? 3.352 10.846 1.104 1.00 93.81 78 LYS A C 1
ATOM 602 O O . LYS A 1 78 ? 2.405 10.462 1.784 1.00 93.81 78 LYS A O 1
ATOM 607 N N . THR A 1 79 ? 3.213 11.282 -0.143 1.00 95.44 79 THR A N 1
ATOM 608 C CA . THR A 1 79 ? 1.923 11.354 -0.834 1.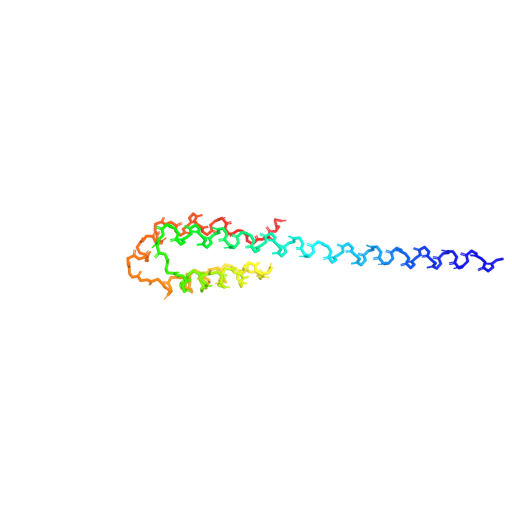00 95.44 79 THR A CA 1
ATOM 609 C C . THR A 1 79 ? 1.324 9.961 -1.016 1.00 95.44 79 THR A C 1
ATOM 611 O O . THR A 1 79 ? 0.158 9.744 -0.692 1.00 95.44 79 THR A O 1
ATOM 614 N N . ALA A 1 80 ? 2.117 8.984 -1.463 1.00 95.56 80 ALA A N 1
ATOM 615 C CA . ALA A 1 80 ? 1.682 7.595 -1.586 1.00 95.56 80 ALA A CA 1
ATOM 616 C C . ALA A 1 80 ? 1.284 6.997 -0.224 1.00 95.56 80 ALA A C 1
ATOM 618 O O . ALA A 1 80 ? 0.244 6.347 -0.112 1.00 95.56 80 ALA A O 1
ATOM 619 N N . GLN A 1 81 ? 2.055 7.279 0.831 1.00 95.81 81 GLN A N 1
ATOM 620 C CA . GLN A 1 81 ? 1.736 6.883 2.206 1.00 95.81 81 GLN A CA 1
ATOM 621 C C . GLN A 1 81 ? 0.390 7.439 2.670 1.00 95.81 81 GLN A C 1
ATOM 623 O O . GLN A 1 81 ? -0.422 6.683 3.200 1.00 95.81 81 GLN A O 1
ATOM 628 N N . GLN A 1 82 ? 0.137 8.728 2.437 1.00 97.38 82 GLN A N 1
ATOM 629 C CA . GLN A 1 82 ? -1.126 9.380 2.784 1.00 97.38 82 GLN A CA 1
ATOM 630 C C . GLN A 1 82 ? -2.301 8.819 1.979 1.00 97.38 82 GLN A C 1
ATOM 632 O O . GLN A 1 82 ? -3.353 8.544 2.550 1.00 97.38 82 GLN A O 1
ATOM 637 N N . LYS A 1 83 ? -2.124 8.593 0.668 1.00 97.75 83 LYS A N 1
ATOM 638 C CA . LYS A 1 83 ? -3.144 7.949 -0.175 1.00 97.75 83 LYS A CA 1
ATOM 639 C C . LYS A 1 83 ? -3.524 6.573 0.386 1.00 97.75 83 LYS A C 1
ATOM 641 O O . LYS A 1 83 ? -4.709 6.278 0.468 1.00 97.75 83 LYS A O 1
ATOM 646 N N . VAL A 1 84 ? -2.548 5.762 0.814 1.00 97.56 84 VAL A N 1
ATOM 647 C CA . VAL A 1 84 ? -2.818 4.463 1.457 1.00 97.56 84 VAL A CA 1
ATOM 648 C C . VAL A 1 84 ? -3.546 4.647 2.785 1.00 97.56 84 VAL A C 1
ATOM 650 O O . VAL A 1 84 ? -4.552 3.983 2.990 1.00 97.56 84 VAL A O 1
ATOM 653 N N . GLU A 1 85 ? -3.092 5.548 3.663 1.00 96.81 85 GLU A N 1
ATOM 654 C CA . GLU A 1 85 ? -3.737 5.808 4.963 1.00 96.81 85 GLU A CA 1
ATOM 655 C C . GLU A 1 85 ? -5.209 6.224 4.816 1.00 96.81 85 GLU A C 1
ATOM 657 O O . GLU A 1 85 ? -6.051 5.743 5.571 1.00 96.81 85 GLU A O 1
ATOM 662 N N . ASN A 1 86 ? -5.537 7.034 3.806 1.00 97.62 86 ASN A N 1
ATOM 663 C CA . ASN A 1 86 ? -6.900 7.507 3.544 1.00 97.62 86 ASN A CA 1
ATOM 664 C C . ASN A 1 86 ? -7.867 6.410 3.065 1.00 97.62 86 ASN A C 1
ATOM 666 O O . ASN A 1 86 ? -9.078 6.611 3.109 1.00 97.62 86 ASN A O 1
ATOM 670 N N . LEU A 1 87 ? -7.357 5.265 2.599 1.00 97.44 87 LEU A N 1
ATOM 671 C CA . LEU A 1 87 ? -8.188 4.119 2.215 1.00 97.44 87 LEU A CA 1
ATOM 672 C C . LEU A 1 87 ? -8.604 3.265 3.415 1.00 97.44 87 LEU A C 1
ATOM 674 O O . LEU A 1 87 ? -9.455 2.389 3.264 1.00 97.44 87 LEU A O 1
ATOM 678 N N . LEU A 1 88 ? -7.973 3.456 4.575 1.00 97.69 88 LEU A N 1
ATOM 679 C CA . LEU A 1 88 ? -8.096 2.565 5.721 1.00 97.69 88 LEU A CA 1
ATOM 680 C C . LEU A 1 88 ? -9.157 3.050 6.707 1.00 97.69 88 LEU A C 1
ATOM 682 O O . LEU A 1 88 ? -9.284 4.240 6.983 1.00 97.69 88 LEU A O 1
ATOM 686 N N . ASP A 1 89 ? -9.863 2.105 7.320 1.00 96.44 89 ASP A N 1
ATOM 687 C CA . ASP A 1 89 ? -10.687 2.397 8.489 1.00 96.44 89 ASP A CA 1
ATOM 688 C C . ASP A 1 89 ? -9.829 2.591 9.757 1.00 96.44 89 ASP A C 1
ATOM 690 O O . ASP A 1 89 ? -8.657 2.216 9.817 1.00 96.44 89 ASP A O 1
ATOM 694 N N . ASN A 1 90 ? -10.421 3.131 10.824 1.00 95.81 90 ASN A N 1
ATOM 695 C CA . ASN A 1 90 ? -9.712 3.416 12.080 1.00 95.81 90 ASN A CA 1
ATOM 696 C C . ASN A 1 90 ? -8.969 2.201 12.673 1.00 95.81 90 ASN A C 1
ATOM 698 O O . ASN A 1 90 ? -7.884 2.342 13.245 1.00 95.81 90 ASN A O 1
ATOM 702 N N . LYS A 1 91 ? -9.535 0.995 12.551 1.00 95.00 91 LYS A N 1
ATOM 703 C CA . LYS A 1 91 ? -8.944 -0.238 13.091 1.00 95.00 91 LYS A CA 1
ATOM 704 C C . LYS A 1 91 ? -7.763 -0.690 12.232 1.00 95.00 91 LYS A C 1
ATOM 706 O O . LYS A 1 91 ? -6.750 -1.153 12.764 1.00 95.00 91 LYS A O 1
ATOM 711 N N . GLN A 1 92 ? -7.879 -0.537 10.917 1.00 97.62 92 GLN A N 1
ATOM 712 C CA . GLN A 1 92 ? -6.817 -0.789 9.950 1.00 97.62 92 GLN A CA 1
ATOM 713 C C . GLN A 1 92 ? -5.672 0.224 10.096 1.00 97.62 92 GLN A C 1
ATOM 715 O O . GLN A 1 92 ? -4.517 -0.199 10.146 1.00 97.62 92 GLN A O 1
ATOM 720 N N . ILE A 1 93 ? -5.968 1.519 10.272 1.00 96.88 93 ILE A N 1
ATOM 721 C CA . ILE A 1 93 ? -4.977 2.588 10.509 1.00 96.88 93 ILE A CA 1
ATOM 722 C C . ILE A 1 93 ? -4.103 2.256 11.718 1.00 96.88 93 ILE A C 1
ATOM 724 O O . ILE A 1 93 ? -2.879 2.383 11.657 1.00 96.88 93 ILE A O 1
ATOM 728 N N . MET A 1 94 ? -4.702 1.781 12.813 1.00 96.00 94 MET A N 1
ATOM 729 C CA . MET A 1 94 ? -3.948 1.423 14.015 1.00 96.00 94 MET A CA 1
ATOM 730 C C . MET A 1 94 ? -2.918 0.320 13.735 1.00 96.00 94 MET A C 1
ATOM 732 O O . MET A 1 94 ? -1.755 0.452 14.115 1.00 96.00 94 MET A O 1
ATOM 736 N N . LYS A 1 95 ? -3.312 -0.743 13.022 1.00 95.81 95 LYS A N 1
ATOM 737 C CA . LYS A 1 95 ? -2.394 -1.827 12.631 1.00 95.81 95 LYS A CA 1
ATOM 738 C C . LYS A 1 95 ? -1.350 -1.356 11.624 1.00 95.81 95 LYS A C 1
ATOM 740 O O . LYS A 1 95 ? -0.180 -1.721 11.730 1.00 95.81 95 LYS A O 1
ATOM 745 N N . TYR A 1 96 ? -1.769 -0.541 10.662 1.00 97.12 96 TYR A N 1
ATOM 746 C CA . TYR A 1 96 ? -0.897 0.022 9.646 1.00 97.12 96 TYR A CA 1
ATOM 747 C C . TYR A 1 96 ? 0.201 0.881 10.273 1.00 97.12 96 TYR A C 1
ATOM 749 O O . TYR A 1 96 ? 1.369 0.684 9.964 1.00 97.12 96 TYR A O 1
ATOM 757 N N . ASN A 1 97 ? -0.125 1.745 11.236 1.00 96.19 97 ASN A N 1
ATOM 758 C CA . ASN A 1 97 ? 0.854 2.582 11.933 1.00 96.19 97 ASN A CA 1
ATOM 759 C C . ASN A 1 97 ? 1.964 1.785 12.637 1.00 96.19 97 ASN A C 1
ATOM 761 O O . ASN A 1 97 ? 3.086 2.279 12.736 1.00 96.19 97 ASN A O 1
ATOM 765 N N . ILE A 1 98 ? 1.683 0.552 13.071 1.00 96.06 98 ILE A N 1
ATOM 766 C CA . ILE A 1 98 ? 2.675 -0.339 13.691 1.00 96.06 98 ILE A CA 1
ATOM 767 C C . ILE A 1 98 ? 3.662 -0.879 12.647 1.00 96.06 98 ILE A C 1
ATOM 769 O O . ILE A 1 98 ? 4.856 -0.981 12.919 1.00 96.06 98 ILE A O 1
ATOM 773 N N . LEU A 1 99 ? 3.183 -1.225 11.448 1.00 94.56 99 LEU A N 1
ATOM 774 C CA . LEU A 1 99 ? 3.990 -1.906 10.428 1.00 94.56 99 LEU A CA 1
ATOM 775 C C . LEU A 1 99 ? 4.491 -1.000 9.298 1.00 94.56 99 LEU A C 1
ATOM 777 O O . LEU A 1 99 ? 5.401 -1.407 8.579 1.00 94.56 99 LEU A O 1
ATOM 781 N N . LYS A 1 100 ? 3.941 0.212 9.130 1.00 94.06 100 LYS A N 1
ATOM 782 C CA . LYS A 1 100 ? 4.155 1.048 7.936 1.00 94.06 100 LYS A CA 1
ATOM 783 C C . LYS A 1 100 ? 5.626 1.319 7.659 1.00 94.06 100 LYS A C 1
ATOM 785 O O . LYS A 1 100 ? 6.054 1.216 6.517 1.00 94.06 100 LYS A O 1
ATOM 790 N N . LYS A 1 101 ? 6.422 1.592 8.696 1.00 92.38 101 LYS A N 1
ATOM 791 C CA . LYS A 1 101 ? 7.854 1.877 8.543 1.00 92.38 101 LYS A CA 1
ATOM 792 C C . LYS A 1 101 ? 8.602 0.712 7.895 1.00 92.38 101 LYS A C 1
ATOM 794 O O . LYS A 1 101 ? 9.346 0.927 6.947 1.00 92.38 101 LYS A O 1
ATOM 799 N N . GLU A 1 102 ? 8.418 -0.503 8.406 1.00 90.94 102 GLU A N 1
ATOM 800 C CA . GLU A 1 102 ? 9.096 -1.688 7.869 1.00 90.94 102 GLU A CA 1
ATOM 801 C C . GLU A 1 102 ? 8.481 -2.143 6.546 1.00 90.94 102 GLU A C 1
ATOM 803 O O . GLU A 1 102 ? 9.199 -2.576 5.653 1.00 90.94 102 GLU A O 1
ATOM 808 N N . TRP A 1 103 ? 7.168 -1.984 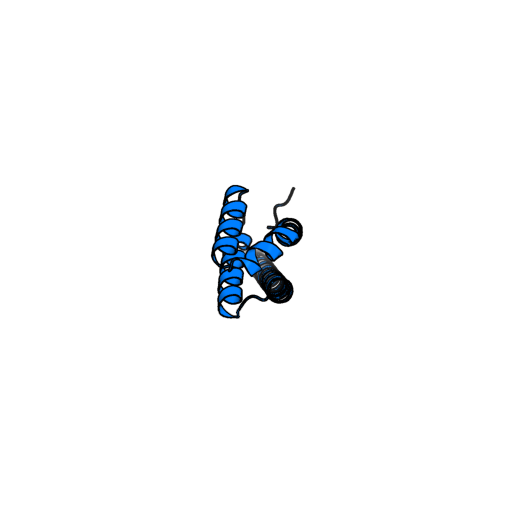6.383 1.00 94.12 103 TRP A N 1
ATOM 809 C CA . TRP A 1 103 ? 6.487 -2.313 5.138 1.00 94.12 103 TRP A CA 1
ATOM 810 C C . TRP A 1 103 ? 6.997 -1.444 3.978 1.00 94.12 103 TRP A C 1
ATOM 812 O O . TRP A 1 103 ? 7.482 -1.987 2.991 1.00 94.12 103 TRP A O 1
ATOM 822 N N . TRP A 1 104 ? 7.030 -0.113 4.116 1.00 92.69 104 TRP A N 1
ATOM 823 C CA . TRP A 1 104 ? 7.524 0.777 3.053 1.00 92.69 104 TRP A CA 1
ATOM 824 C C . TRP A 1 104 ? 9.010 0.609 2.729 1.00 92.69 104 TRP A C 1
ATOM 826 O O . TRP A 1 104 ? 9.399 0.857 1.597 1.00 92.69 104 TRP A O 1
ATOM 836 N N . LYS A 1 105 ? 9.850 0.140 3.661 1.00 88.44 105 LYS A N 1
ATOM 837 C CA . LYS A 1 105 ? 11.264 -0.159 3.357 1.00 88.44 105 LYS A CA 1
ATOM 838 C C . LYS A 1 105 ? 11.441 -1.271 2.322 1.00 88.44 105 LYS A C 1
ATOM 840 O O . LYS A 1 105 ? 12.474 -1.313 1.656 1.00 88.44 105 LYS A O 1
ATOM 845 N N . ASN A 1 106 ? 10.462 -2.167 2.207 1.00 85.06 106 ASN A N 1
ATOM 846 C CA . ASN A 1 106 ? 10.482 -3.246 1.221 1.00 85.06 106 ASN A CA 1
ATOM 847 C C . ASN A 1 106 ? 10.090 -2.750 -0.180 1.00 85.06 106 ASN A C 1
ATOM 849 O O . ASN A 1 106 ? 10.377 -3.424 -1.164 1.00 85.06 106 ASN A O 1
ATOM 853 N N . LEU A 1 107 ? 9.481 -1.561 -0.275 1.00 79.75 107 LEU A N 1
ATOM 854 C CA . LEU A 1 107 ? 9.280 -0.828 -1.521 1.00 79.75 107 LEU A CA 1
ATOM 855 C C . LEU A 1 107 ? 10.518 0.030 -1.780 1.00 79.75 107 LEU A C 1
ATOM 857 O O . LEU A 1 107 ? 10.578 1.194 -1.392 1.00 79.75 107 LEU A O 1
ATOM 861 N N . LYS A 1 108 ? 11.530 -0.544 -2.429 1.00 64.88 108 LYS A N 1
ATOM 862 C CA . LYS A 1 108 ? 12.604 0.267 -3.004 1.00 64.88 108 LYS A CA 1
ATOM 863 C C . LYS A 1 108 ? 12.231 0.617 -4.445 1.00 64.88 108 LYS A C 1
ATOM 865 O O . LYS A 1 108 ? 12.184 -0.302 -5.263 1.00 64.88 108 LYS A O 1
ATOM 870 N N . PRO A 1 109 ? 12.010 1.895 -4.806 1.00 56.03 109 PRO A N 1
ATO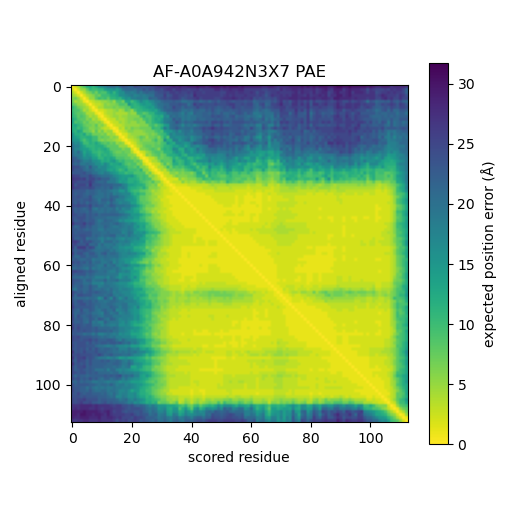M 871 C CA . PRO A 1 109 ? 12.278 2.292 -6.180 1.00 56.03 109 PRO A CA 1
ATOM 872 C C . PRO A 1 109 ? 13.762 2.004 -6.433 1.00 56.03 109 PRO A C 1
ATOM 874 O O . PRO A 1 109 ? 14.593 2.200 -5.544 1.00 56.03 109 PRO A O 1
ATOM 877 N N . VAL A 1 110 ? 14.107 1.471 -7.602 1.00 43.91 110 VAL A N 1
ATOM 878 C CA . VAL A 1 110 ? 15.499 1.195 -7.984 1.00 43.91 110 VAL A CA 1
ATOM 879 C C . VAL A 1 110 ? 16.231 2.534 -8.175 1.00 43.91 110 VAL A C 1
ATOM 881 O O . VAL A 1 110 ? 16.491 2.960 -9.293 1.00 43.91 110 VAL A O 1
ATOM 884 N N . SER A 1 111 ? 16.543 3.243 -7.089 1.00 36.69 111 SER A N 1
ATOM 885 C CA . SER A 1 111 ? 17.462 4.375 -7.101 1.00 36.69 111 SER A CA 1
ATOM 886 C C . SER A 1 111 ? 18.858 3.822 -6.854 1.00 36.69 111 SER A C 1
ATOM 888 O O . SER A 1 111 ? 19.185 3.390 -5.746 1.00 36.69 111 SER A O 1
ATOM 890 N N . LYS A 1 112 ? 19.646 3.776 -7.927 1.00 36.31 112 LYS A N 1
ATOM 891 C CA . LYS A 1 112 ? 21.089 3.555 -7.864 1.00 36.31 112 LYS A CA 1
ATOM 892 C C . LYS A 1 112 ? 21.711 4.635 -6.972 1.00 36.31 112 LYS A C 1
ATOM 894 O O . LYS A 1 112 ? 21.374 5.807 -7.131 1.00 36.31 112 LYS A O 1
ATOM 899 N N . GLU A 1 113 ? 22.565 4.204 -6.046 1.00 32.12 113 GLU A N 1
ATOM 900 C CA . GLU A 1 113 ? 23.645 5.041 -5.504 1.00 32.12 113 GLU A CA 1
ATOM 901 C C . GLU A 1 113 ? 24.520 5.597 -6.636 1.00 32.12 113 GLU A C 1
ATOM 903 O O . GLU A 1 113 ? 24.661 4.899 -7.674 1.00 32.12 113 GLU A O 1
#

Secondary structure (DSSP, 8-state):
-HHHHHHHHHHHHHHHHHHHHHHHHHHHHHHHHHHHHHHHHHHHHHHHHT--HHHHHHHHHHHHHHHH-TT--HHHHHHHHHHHHHTS-HHHHHHHHHHHHHHHHT-------

pLDDT: mean 81.65, std 18.11, range [32.12, 98.06]

Solvent-accessible surface area (backbone atoms only — not comparable to full-atom values): 6436 Å² total; per-residue (Å²): 126,71,65,62,58,54,52,52,50,50,54,54,52,53,52,53,52,54,55,55,51,53,58,59,52,55,55,56,52,53,53,53,53,49,52,54,49,37,49,52,53,33,53,52,48,26,71,76,48,63,51,51,72,68,47,35,54,52,45,34,52,49,46,48,56,53,57,69,39,85,80,64,48,76,64,51,50,52,49,46,52,48,58,49,54,73,68,45,53,77,73,32,44,57,51,40,70,76,43,46,72,67,55,53,65,74,63,66,63,92,70,79,130

Foldseek 3Di:
DVVVVVVVVVVVVVVVVVVVVVVVVVVVVLLVVQLVLLLVLLVVLCVQLVDDPVLSVQLSVLSSVQLVPLPHDPVSVVVSVVSNLVSDDPSSNVRCVVCVVVSCVSSDNPDDD